Protein AF-A0A0C9V1U1-F1 (afdb_monomer_lite)

Sequence (153 aa):
MADGQMYVEHLVPERITQSLPILFIHGHAMTGTNLLNTPDGRPGWADYFLSKGYELYIVDQPARARSAYQSNIDGDQDVYDTFTVEERFTATQLIKAWPKAVLHTQWPGNGSVGDPVFDAFYAGSVPSLHSDLTSSLKIKAAGSSLLDQIGVC

Structure (mmCIF, N/CA/C/O backbone):
data_AF-A0A0C9V1U1-F1
#
_entry.id   AF-A0A0C9V1U1-F1
#
loop_
_atom_site.group_PDB
_atom_site.id
_atom_site.type_symbol
_atom_site.label_atom_id
_atom_site.label_alt_id
_atom_site.label_comp_id
_atom_site.label_asym_id
_atom_site.label_entity_id
_atom_site.label_seq_id
_atom_site.pdbx_PDB_ins_code
_atom_site.Cartn_x
_atom_site.Cartn_y
_atom_site.Cartn_z
_atom_site.occupancy
_atom_site.B_iso_or_equiv
_atom_site.auth_seq_id
_atom_site.auth_comp_id
_atom_site.auth_asym_id
_atom_site.auth_atom_id
_atom_site.pdbx_PDB_model_num
ATOM 1 N N . MET A 1 1 ? -21.815 16.108 -6.757 1.00 54.62 1 MET A N 1
ATOM 2 C CA . MET A 1 1 ? -21.467 15.105 -7.789 1.00 54.62 1 MET A CA 1
ATOM 3 C C . MET A 1 1 ? -21.013 13.851 -7.060 1.00 54.62 1 MET A C 1
ATOM 5 O O . MET A 1 1 ? -20.475 14.001 -5.971 1.00 54.62 1 MET A O 1
ATOM 9 N N . ALA A 1 2 ? -21.293 12.656 -7.581 1.00 71.56 2 ALA A N 1
ATOM 10 C CA . ALA A 1 2 ? -20.847 11.401 -6.972 1.00 71.56 2 ALA A CA 1
ATOM 11 C C . ALA A 1 2 ? -19.362 11.174 -7.312 1.00 71.56 2 ALA A C 1
ATOM 13 O O . ALA A 1 2 ? -19.047 10.510 -8.293 1.00 71.56 2 ALA A O 1
ATOM 14 N N . ASP A 1 3 ? -18.481 11.817 -6.545 1.00 84.56 3 ASP A N 1
ATOM 15 C CA . ASP A 1 3 ? -17.025 11.818 -6.712 1.00 84.56 3 ASP A CA 1
ATOM 16 C C . ASP A 1 3 ? -16.337 11.778 -5.335 1.00 84.56 3 ASP A C 1
ATOM 18 O O . ASP A 1 3 ? -16.919 12.210 -4.338 1.00 84.56 3 ASP A O 1
ATOM 22 N N . GLY A 1 4 ? -15.101 11.276 -5.276 1.00 91.25 4 GLY A N 1
ATOM 23 C CA . GLY A 1 4 ? -14.252 11.337 -4.083 1.00 91.25 4 GLY A CA 1
ATOM 24 C C . GLY A 1 4 ? -14.585 10.316 -2.992 1.00 91.25 4 GLY A C 1
ATOM 25 O O . GLY A 1 4 ? -14.094 10.451 -1.873 1.00 91.25 4 GLY A O 1
ATOM 26 N N . GLN A 1 5 ? -15.408 9.306 -3.292 1.00 94.69 5 GLN A N 1
ATOM 27 C CA . GLN A 1 5 ? -15.690 8.219 -2.356 1.00 94.69 5 GLN A CA 1
ATOM 28 C C . GLN A 1 5 ? -14.408 7.431 -2.054 1.00 94.69 5 GLN A C 1
ATOM 30 O O . GLN A 1 5 ? -13.610 7.154 -2.948 1.00 94.69 5 GLN A O 1
ATOM 35 N N . MET A 1 6 ? -14.228 7.088 -0.779 1.00 97.62 6 MET A N 1
ATOM 36 C CA . MET A 1 6 ? -13.116 6.288 -0.283 1.00 97.62 6 MET A CA 1
ATOM 37 C C . MET A 1 6 ? -13.675 5.024 0.365 1.00 97.62 6 MET A C 1
ATOM 39 O O . MET A 1 6 ? -14.494 5.100 1.282 1.00 97.62 6 MET A O 1
ATOM 43 N N . TYR A 1 7 ? -13.271 3.865 -0.139 1.00 98.19 7 TYR A N 1
ATOM 44 C CA . TYR A 1 7 ? -13.499 2.584 0.506 1.00 98.19 7 TYR A CA 1
ATOM 45 C C . TYR A 1 7 ? -12.663 2.513 1.783 1.00 98.19 7 TYR A C 1
ATOM 47 O O . TYR A 1 7 ? -11.491 2.893 1.791 1.00 98.19 7 TYR A O 1
ATOM 55 N N . VAL A 1 8 ? -13.276 2.012 2.853 1.00 98.25 8 VAL A N 1
ATOM 56 C CA . VAL A 1 8 ? -12.655 1.852 4.166 1.00 98.25 8 VAL A CA 1
ATOM 57 C C . VAL A 1 8 ? -13.012 0.469 4.689 1.00 98.25 8 VAL A C 1
ATOM 59 O O . VAL A 1 8 ? -14.186 0.138 4.836 1.00 98.25 8 VAL A O 1
ATOM 62 N N . GLU A 1 9 ? -11.996 -0.331 4.976 1.00 97.88 9 GLU A N 1
ATOM 63 C CA . GLU A 1 9 ? -12.117 -1.603 5.674 1.00 97.88 9 GLU A CA 1
ATOM 64 C C . GLU A 1 9 ? -11.748 -1.393 7.141 1.00 97.88 9 GLU A C 1
ATOM 66 O O . GLU A 1 9 ? -10.637 -0.963 7.452 1.00 97.88 9 GLU A O 1
ATOM 71 N N . HIS A 1 10 ? -12.692 -1.662 8.043 1.00 97.62 10 HIS A N 1
ATOM 72 C CA . HIS A 1 10 ? -12.490 -1.553 9.487 1.00 97.62 10 HIS A CA 1
ATOM 73 C C . HIS A 1 10 ? -12.335 -2.952 10.078 1.00 97.62 10 HIS A C 1
ATOM 75 O O . HIS A 1 10 ? -13.264 -3.759 10.047 1.00 97.62 10 HIS A O 1
ATOM 81 N N . LEU A 1 11 ? -11.139 -3.246 10.582 1.00 97.94 11 LEU A N 1
ATOM 82 C CA . LEU A 1 11 ? -10.799 -4.515 11.213 1.00 97.94 11 LEU A CA 1
ATOM 83 C C . LEU A 1 11 ? -10.683 -4.311 12.722 1.00 97.94 11 LEU A C 1
ATOM 85 O O . LEU A 1 11 ? -9.952 -3.434 13.190 1.00 97.94 11 LEU A O 1
ATOM 89 N N . VAL A 1 12 ? -11.380 -5.153 13.480 1.00 97.94 12 VAL A N 1
ATOM 90 C CA . VAL A 1 12 ? -11.458 -5.069 14.941 1.00 97.94 12 VAL A CA 1
ATOM 91 C C . VAL A 1 12 ? -10.903 -6.361 15.546 1.00 97.94 12 VAL A C 1
ATOM 93 O O . VAL A 1 12 ? -11.338 -7.446 15.150 1.00 97.94 12 VAL A O 1
ATOM 96 N N . PRO A 1 13 ? -9.943 -6.290 16.486 1.00 97.62 13 PRO A N 1
ATOM 97 C CA . PRO A 1 13 ? -9.435 -7.472 17.169 1.00 97.62 13 PRO A CA 1
ATOM 98 C C . PRO A 1 13 ? -10.463 -7.997 18.178 1.00 97.62 13 PRO A C 1
ATOM 100 O O . PRO A 1 13 ? -11.314 -7.254 18.659 1.00 97.62 13 PRO A O 1
ATOM 103 N N . GLU A 1 14 ? -10.344 -9.265 18.580 1.00 96.81 14 GLU A N 1
ATOM 104 C CA . GLU A 1 14 ? -11.252 -9.878 19.568 1.00 96.81 14 GLU A CA 1
ATOM 105 C C . GLU A 1 14 ? -11.318 -9.087 20.887 1.00 96.81 14 GLU A C 1
ATOM 107 O O . GLU A 1 14 ? -12.378 -8.947 21.498 1.00 96.81 14 GLU A O 1
ATOM 112 N N . ARG A 1 15 ? -10.179 -8.530 21.317 1.00 97.50 15 ARG A N 1
ATOM 113 C CA . ARG A 1 15 ? -10.097 -7.603 22.444 1.00 97.50 15 ARG A CA 1
ATOM 114 C C . ARG A 1 15 ? -9.321 -6.356 22.039 1.00 97.50 15 ARG A C 1
ATOM 116 O O . ARG A 1 15 ? -8.115 -6.418 21.798 1.00 97.50 15 ARG A O 1
ATOM 123 N N . ILE A 1 16 ? -10.000 -5.216 22.066 1.00 97.50 16 ILE A N 1
ATOM 124 C CA . ILE A 1 16 ? -9.376 -3.900 21.917 1.00 97.50 16 ILE A CA 1
ATOM 125 C C . ILE A 1 16 ? -8.646 -3.570 23.223 1.00 97.50 16 ILE A C 1
ATOM 127 O O . ILE A 1 16 ? -9.234 -3.608 24.305 1.00 97.50 16 ILE A O 1
ATOM 131 N N . THR A 1 17 ? -7.346 -3.297 23.131 1.00 97.88 17 THR A N 1
ATOM 132 C CA . THR A 1 17 ? -6.512 -2.913 24.292 1.00 97.88 17 THR A CA 1
ATOM 133 C C . THR A 1 17 ? -5.833 -1.564 24.109 1.00 97.88 17 THR A C 1
ATOM 135 O O . THR A 1 17 ? -5.296 -1.013 25.067 1.00 97.88 17 THR A O 1
ATOM 138 N N . GLN A 1 18 ? -5.869 -1.034 22.890 1.00 97.06 18 GLN A N 1
ATOM 139 C CA . GLN A 1 18 ? -5.286 0.245 22.530 1.00 97.06 18 GLN A CA 1
ATOM 140 C C . GLN A 1 18 ? -6.398 1.277 22.433 1.00 97.06 18 GLN A C 1
ATOM 142 O O . GLN A 1 18 ? -7.458 0.996 21.883 1.00 97.06 18 GLN A O 1
AT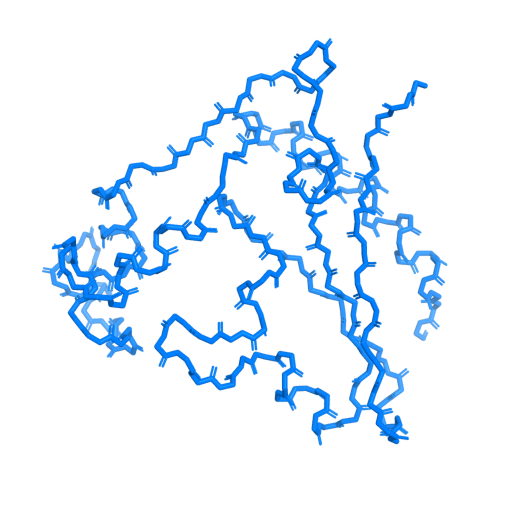OM 147 N N . SER A 1 19 ? -6.159 2.462 22.987 1.00 94.00 19 SER A N 1
ATOM 148 C CA . SER A 1 19 ? -7.162 3.528 23.009 1.00 94.00 19 SER A CA 1
ATOM 149 C C . SER A 1 19 ? -7.329 4.216 21.658 1.00 94.00 19 SER A C 1
ATOM 151 O O . SER A 1 19 ? -8.392 4.762 21.398 1.00 94.00 19 SER A O 1
ATOM 153 N N . LEU A 1 20 ? -6.282 4.221 20.825 1.00 95.31 20 LEU A N 1
ATOM 154 C CA . LEU A 1 20 ? -6.287 4.889 19.527 1.00 95.31 20 LEU A CA 1
ATOM 155 C C . LEU A 1 20 ? -6.237 3.857 18.397 1.00 95.31 20 LEU A C 1
ATOM 157 O O . LEU A 1 20 ? -5.355 2.991 18.430 1.00 95.31 20 LEU A O 1
ATOM 161 N N . PRO A 1 21 ? -7.124 3.950 17.393 1.00 96.62 21 PRO A N 1
ATOM 162 C CA . PRO A 1 21 ? -7.043 3.115 16.205 1.00 96.62 21 PRO A CA 1
ATOM 163 C C . PRO A 1 21 ? -5.882 3.551 15.302 1.00 96.62 21 PRO A C 1
ATOM 165 O O . PRO A 1 21 ? -5.331 4.645 15.438 1.00 96.62 21 PRO A O 1
ATOM 168 N N . ILE A 1 22 ? -5.533 2.705 14.334 1.00 97.62 22 ILE A N 1
ATOM 169 C CA . ILE A 1 22 ? -4.554 3.029 13.294 1.00 97.62 22 ILE A CA 1
ATOM 170 C C . ILE A 1 22 ? -5.277 3.177 11.958 1.00 97.62 22 ILE A C 1
ATOM 172 O O . ILE A 1 22 ? -5.928 2.247 11.486 1.00 97.62 22 ILE A O 1
ATOM 176 N N . LEU A 1 23 ? -5.118 4.342 11.330 1.00 97.56 23 LEU A N 1
ATOM 177 C CA . LEU A 1 23 ? -5.524 4.579 9.949 1.00 97.56 23 LEU A CA 1
ATOM 178 C C . LEU A 1 23 ? -4.335 4.350 9.019 1.00 97.56 23 LEU A C 1
ATOM 180 O O . LEU A 1 23 ? -3.304 5.016 9.119 1.00 97.56 23 LEU A O 1
ATOM 184 N N . PHE A 1 24 ? -4.512 3.442 8.075 1.00 97.94 24 PHE A N 1
ATOM 185 C CA . PHE A 1 24 ? -3.545 3.130 7.051 1.00 97.94 24 PHE A CA 1
ATOM 186 C C . PHE A 1 24 ? -3.963 3.669 5.687 1.00 97.94 24 PHE A C 1
ATOM 188 O O . PHE A 1 24 ? -5.052 3.377 5.197 1.00 97.94 24 PHE A O 1
ATOM 195 N N . ILE A 1 25 ? -3.045 4.400 5.051 1.00 97.12 25 ILE A N 1
ATOM 196 C CA . ILE A 1 25 ? -3.211 4.977 3.716 1.00 97.12 25 ILE A CA 1
ATOM 197 C C . ILE A 1 25 ? -2.050 4.489 2.846 1.00 97.12 25 ILE A C 1
ATOM 199 O O . ILE A 1 25 ? -0.890 4.797 3.122 1.00 97.12 25 ILE A O 1
ATOM 203 N N . HIS A 1 26 ? -2.350 3.696 1.817 1.00 95.88 26 HIS A N 1
ATOM 204 C CA . HIS A 1 26 ? -1.338 3.171 0.895 1.00 95.88 26 HIS A CA 1
ATOM 205 C C . HIS A 1 26 ? -0.765 4.268 -0.018 1.00 95.88 26 HIS A C 1
ATOM 207 O O . HIS A 1 26 ? -1.323 5.357 -0.126 1.00 95.88 26 HIS A O 1
ATOM 213 N N . GLY A 1 27 ? 0.333 3.972 -0.718 1.00 92.69 27 GLY A N 1
ATOM 214 C CA . GLY A 1 27 ? 0.994 4.895 -1.647 1.00 92.69 27 GLY A CA 1
ATOM 215 C C . GLY A 1 27 ? 0.524 4.804 -3.106 1.00 92.69 27 GLY A C 1
ATOM 216 O O . GLY A 1 27 ? -0.521 4.232 -3.431 1.00 92.69 27 GLY A O 1
ATOM 217 N N . HIS A 1 28 ? 1.328 5.378 -4.001 1.00 92.12 28 HIS A N 1
ATOM 218 C CA . HIS A 1 28 ? 1.122 5.327 -5.450 1.00 92.12 28 HIS A CA 1
ATOM 219 C C . HIS A 1 28 ? 1.182 3.883 -5.980 1.00 92.12 28 HIS A C 1
ATOM 221 O O . HIS A 1 28 ? 1.912 3.058 -5.444 1.00 92.12 28 HIS A O 1
ATOM 227 N N . ALA A 1 29 ? 0.384 3.585 -7.004 1.00 93.50 29 ALA A N 1
ATOM 228 C CA . ALA A 1 29 ? 0.203 2.281 -7.655 1.00 93.50 29 ALA A CA 1
ATOM 229 C C . ALA A 1 29 ? -0.192 1.090 -6.756 1.00 93.50 29 ALA A C 1
ATOM 231 O O . ALA A 1 29 ? -0.211 -0.054 -7.200 1.00 93.50 29 ALA A O 1
ATOM 232 N N . MET A 1 30 ? -0.554 1.364 -5.504 1.00 94.94 30 MET A N 1
ATOM 233 C CA . MET A 1 30 ? -0.851 0.378 -4.468 1.00 94.94 30 MET A CA 1
ATOM 234 C C . MET A 1 30 ? -2.332 0.413 -4.048 1.00 94.94 30 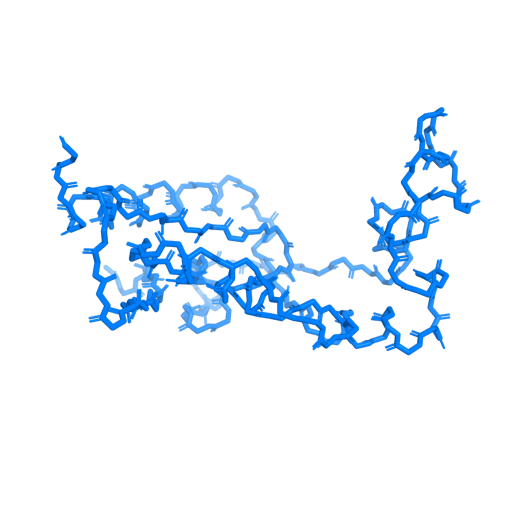MET A C 1
ATOM 236 O O . MET A 1 30 ? -3.086 1.278 -4.507 1.00 94.94 30 MET A O 1
ATOM 240 N N . THR A 1 31 ? -2.728 -0.513 -3.166 1.00 96.62 31 THR A N 1
ATOM 241 C CA . THR A 1 31 ? -4.054 -0.578 -2.512 1.00 96.62 31 THR A CA 1
ATOM 242 C C . THR A 1 31 ? -3.903 -0.941 -1.029 1.00 96.62 31 THR A C 1
ATOM 244 O O . THR A 1 31 ? -2.793 -1.210 -0.559 1.00 96.62 31 THR A O 1
ATOM 247 N N . GLY A 1 32 ? -5.006 -1.003 -0.280 1.00 96.31 32 GLY A N 1
ATOM 248 C CA . GLY A 1 32 ? -5.017 -1.471 1.107 1.00 96.31 32 GLY A CA 1
ATOM 249 C C . GLY A 1 32 ? -4.477 -2.896 1.299 1.00 96.31 32 GLY A C 1
ATOM 250 O O . GLY A 1 32 ? -3.999 -3.235 2.384 1.00 96.31 32 GLY A O 1
ATOM 251 N N . THR A 1 33 ? -4.461 -3.725 0.246 1.00 94.12 33 THR A N 1
ATOM 252 C CA . THR A 1 33 ? -3.990 -5.120 0.323 1.00 94.12 33 THR A CA 1
ATOM 253 C C . THR A 1 33 ? -2.523 -5.243 0.724 1.00 94.12 33 THR A C 1
ATOM 255 O O . THR A 1 33 ? -2.144 -6.252 1.317 1.00 94.12 33 THR A O 1
ATOM 258 N N . ASN A 1 34 ? -1.703 -4.211 0.492 1.00 90.56 34 ASN A N 1
ATOM 259 C CA . ASN A 1 34 ? -0.283 -4.230 0.855 1.00 90.56 34 ASN A CA 1
ATOM 260 C C . ASN A 1 34 ? -0.023 -4.331 2.355 1.00 90.56 34 ASN A C 1
ATOM 262 O O . ASN A 1 34 ? 1.110 -4.585 2.761 1.00 90.56 34 ASN A O 1
ATOM 266 N N . LEU A 1 35 ? -1.049 -4.116 3.175 1.00 94.50 35 LEU A N 1
ATOM 267 C CA . LEU A 1 35 ? -0.932 -4.198 4.623 1.00 94.50 35 LEU A CA 1
ATOM 268 C C . LEU A 1 35 ? -1.448 -5.510 5.195 1.00 94.50 35 LEU A C 1
ATOM 270 O O . LEU A 1 35 ? -1.182 -5.787 6.364 1.00 94.50 35 LEU A O 1
ATOM 274 N N . LEU A 1 36 ? -2.144 -6.309 4.386 1.00 95.12 36 LEU A N 1
ATOM 275 C CA . LEU A 1 36 ? -2.708 -7.585 4.808 1.00 95.12 36 LEU A CA 1
ATOM 276 C C . LEU A 1 36 ? -1.617 -8.655 4.874 1.00 95.12 36 LEU A C 1
ATOM 278 O O . LEU A 1 36 ? -1.347 -9.193 5.940 1.00 95.12 36 LEU A O 1
ATOM 282 N N . ASN A 1 37 ? -0.915 -8.894 3.766 1.00 94.69 3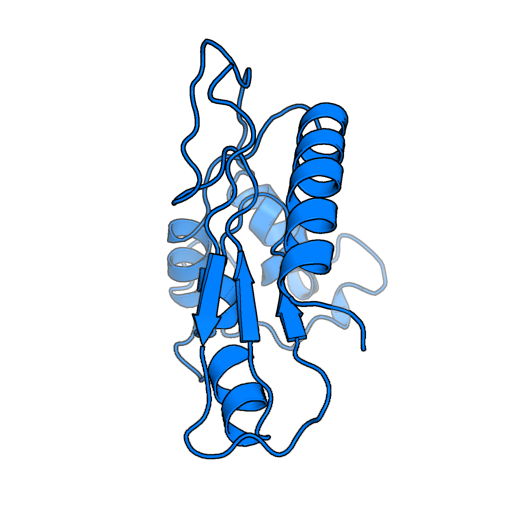7 ASN A N 1
ATOM 283 C CA . ASN A 1 37 ? 0.166 -9.875 3.686 1.00 94.69 37 ASN A CA 1
ATOM 284 C C . ASN A 1 37 ? 1.373 -9.290 2.955 1.00 94.69 37 ASN A C 1
ATOM 286 O O . ASN A 1 37 ? 1.238 -8.418 2.094 1.00 94.69 37 ASN A O 1
ATOM 290 N N . THR A 1 38 ? 2.565 -9.786 3.282 1.00 94.88 38 THR A N 1
ATOM 291 C CA . THR A 1 38 ? 3.759 -9.478 2.492 1.00 94.88 38 THR A CA 1
ATOM 292 C C . THR A 1 38 ? 3.709 -10.218 1.148 1.00 94.88 38 THR A C 1
ATOM 294 O O . THR A 1 38 ? 3.026 -11.240 1.041 1.00 94.88 38 THR A O 1
ATOM 297 N N . PRO A 1 39 ? 4.455 -9.769 0.120 1.00 93.31 39 PRO A N 1
ATOM 298 C CA . PRO A 1 39 ? 4.458 -10.436 -1.186 1.00 93.31 39 PRO A CA 1
ATOM 299 C C . PRO A 1 39 ? 4.919 -11.900 -1.154 1.00 93.31 39 PRO A C 1
ATOM 301 O O . PRO A 1 39 ? 4.514 -12.693 -1.994 1.00 93.31 39 PRO A O 1
ATOM 304 N N . ASP A 1 40 ? 5.736 -12.272 -0.165 1.00 93.81 40 ASP A N 1
ATOM 305 C CA . ASP A 1 40 ? 6.173 -13.649 0.091 1.00 93.81 40 ASP A CA 1
ATOM 306 C C . ASP A 1 40 ? 5.233 -14.437 1.029 1.00 93.81 40 ASP A C 1
ATOM 308 O O . ASP A 1 40 ? 5.576 -15.526 1.483 1.00 93.81 40 ASP A O 1
ATOM 312 N N . GLY A 1 41 ? 4.046 -13.900 1.330 1.00 92.50 41 GLY A N 1
ATOM 313 C CA . GLY A 1 41 ? 2.977 -14.591 2.057 1.00 92.50 41 GLY A CA 1
ATOM 314 C C . GLY A 1 41 ? 3.091 -14.572 3.583 1.00 92.50 41 GLY A C 1
ATOM 315 O O . GLY A 1 41 ? 2.302 -15.234 4.258 1.00 92.50 41 GLY A O 1
ATOM 316 N N . ARG A 1 42 ? 4.036 -13.823 4.164 1.00 95.69 42 ARG A N 1
ATOM 317 C CA . ARG A 1 42 ? 4.085 -13.634 5.622 1.00 95.69 42 ARG A CA 1
ATOM 318 C C . ARG A 1 42 ? 2.944 -12.714 6.083 1.00 95.69 42 ARG A C 1
ATOM 320 O O . ARG A 1 42 ? 2.426 -11.920 5.290 1.00 95.69 42 ARG A O 1
ATOM 327 N N . PRO A 1 43 ? 2.562 -12.783 7.370 1.00 96.75 43 PRO A N 1
ATOM 328 C CA . PRO A 1 43 ? 1.637 -11.823 7.964 1.00 96.75 43 PRO A CA 1
ATOM 329 C C . PRO A 1 43 ? 2.109 -10.380 7.762 1.00 96.75 43 PRO A C 1
ATOM 331 O O . PRO A 1 43 ? 3.297 -10.077 7.924 1.00 96.75 43 PRO A O 1
ATOM 334 N N . GLY A 1 44 ? 1.178 -9.507 7.389 1.00 96.38 44 GLY A N 1
ATOM 335 C CA . GLY A 1 44 ? 1.433 -8.088 7.186 1.00 96.38 44 GLY A CA 1
ATOM 336 C C . GLY A 1 44 ? 1.284 -7.273 8.468 1.00 96.38 44 GLY A C 1
ATOM 337 O O . GLY A 1 44 ? 1.251 -7.782 9.592 1.00 96.38 44 GLY A O 1
ATOM 338 N N . TRP A 1 45 ? 1.182 -5.959 8.294 1.00 97.81 45 TRP A N 1
ATOM 339 C CA . TRP A 1 45 ? 0.932 -5.043 9.405 1.00 97.81 45 TRP A CA 1
ATOM 340 C C . TRP A 1 45 ? -0.461 -5.217 10.003 1.00 97.81 45 TRP A C 1
ATOM 342 O O . TRP A 1 45 ? -0.608 -5.027 11.208 1.00 97.81 45 TRP A O 1
ATOM 352 N N . ALA A 1 46 ? -1.454 -5.614 9.205 1.00 98.00 46 ALA A N 1
ATOM 353 C CA . ALA A 1 46 ? -2.803 -5.851 9.693 1.00 98.00 46 ALA A CA 1
ATOM 354 C C . ALA A 1 46 ? -2.814 -6.926 10.789 1.00 98.00 46 ALA A C 1
ATOM 356 O O . ALA A 1 46 ? -3.201 -6.638 11.920 1.00 98.00 46 ALA A O 1
ATOM 357 N N . ASP A 1 47 ? -2.281 -8.118 10.501 1.00 97.69 47 ASP A N 1
ATOM 358 C CA . ASP A 1 47 ? -2.130 -9.191 11.491 1.00 97.69 47 ASP A CA 1
ATOM 359 C C . ASP A 1 47 ? -1.335 -8.732 12.719 1.00 97.69 47 ASP A C 1
ATOM 361 O O . ASP A 1 47 ? -1.737 -8.963 13.864 1.00 97.69 47 ASP A O 1
ATOM 365 N N . TYR A 1 48 ? -0.206 -8.051 12.492 1.00 98.00 48 TYR A N 1
ATOM 366 C CA . TYR A 1 48 ? 0.660 -7.604 13.576 1.00 98.00 48 TYR A CA 1
ATOM 367 C C . TYR A 1 48 ? -0.067 -6.650 14.530 1.00 98.00 48 TYR A C 1
ATOM 369 O O . TYR A 1 48 ? -0.087 -6.904 15.734 1.00 98.00 48 TYR A O 1
ATOM 377 N N . PHE A 1 49 ? -0.689 -5.579 14.033 1.00 98.31 49 PHE A N 1
ATOM 378 C CA . PHE A 1 49 ? -1.324 -4.583 14.897 1.00 98.31 49 PHE A CA 1
ATOM 379 C C . PHE A 1 49 ? -2.654 -5.063 15.491 1.00 98.31 49 PHE A C 1
ATOM 381 O O . PHE A 1 49 ? -2.920 -4.758 16.657 1.00 98.31 49 PHE A O 1
ATOM 388 N N . LEU A 1 50 ? -3.424 -5.898 14.783 1.00 98.31 50 LEU A N 1
ATOM 389 C CA . LEU A 1 50 ? -4.585 -6.576 15.374 1.00 98.31 50 LEU A CA 1
ATOM 390 C C . LEU A 1 50 ? -4.162 -7.445 16.566 1.00 98.31 50 LEU A C 1
ATOM 392 O O . LEU A 1 50 ? -4.776 -7.370 17.629 1.00 98.31 50 LEU A O 1
ATOM 396 N N . SER A 1 51 ? -3.051 -8.188 16.457 1.00 97.75 51 SER A N 1
ATOM 397 C CA . SER A 1 51 ? -2.517 -8.992 17.574 1.00 97.75 51 SER A CA 1
ATOM 398 C C . SER A 1 51 ? -2.075 -8.155 18.785 1.00 97.75 51 SER A C 1
ATOM 400 O O . SER A 1 51 ? -1.952 -8.674 19.896 1.00 97.75 51 SER A O 1
ATOM 402 N N . LYS A 1 52 ? -1.832 -6.853 18.588 1.00 98.19 52 LYS A N 1
ATOM 403 C CA . LYS A 1 52 ? -1.511 -5.884 19.648 1.00 98.19 52 LYS A CA 1
ATOM 404 C C . LYS A 1 52 ? -2.746 -5.154 20.185 1.00 98.19 52 LYS A C 1
ATOM 406 O O . LYS A 1 52 ? -2.608 -4.301 21.058 1.00 98.19 52 LYS A O 1
ATOM 411 N N . GLY A 1 53 ? -3.940 -5.510 19.709 1.00 98.19 53 GLY A N 1
ATOM 412 C CA . GLY A 1 53 ? -5.215 -4.976 20.173 1.00 98.19 53 GLY A CA 1
ATOM 413 C C . GLY A 1 53 ? -5.537 -3.570 19.664 1.00 98.19 53 GLY A C 1
ATOM 414 O O . GLY A 1 53 ? -6.289 -2.870 20.343 1.00 98.19 53 GLY A O 1
ATOM 415 N N . TYR A 1 54 ? -4.962 -3.163 18.525 1.00 98.25 54 TYR A N 1
ATOM 416 C CA . TYR A 1 54 ? -5.373 -1.969 17.780 1.00 98.25 54 TYR A CA 1
ATOM 417 C C . TYR A 1 54 ? -6.559 -2.291 16.874 1.00 98.25 54 TYR A C 1
ATOM 419 O O . TYR A 1 54 ? -6.557 -3.315 16.195 1.00 98.25 54 TYR A O 1
ATOM 427 N N . GLU A 1 55 ? -7.525 -1.383 16.801 1.00 97.88 55 GLU A N 1
ATOM 428 C CA . GLU A 1 55 ? -8.459 -1.327 15.676 1.00 97.88 55 GLU A CA 1
ATOM 429 C C . GLU A 1 55 ? -7.775 -0.705 14.461 1.00 97.88 55 GLU A C 1
ATOM 431 O O . GLU A 1 55 ? -6.998 0.245 14.603 1.00 97.88 55 GLU A O 1
ATOM 436 N N . LEU A 1 56 ? -8.071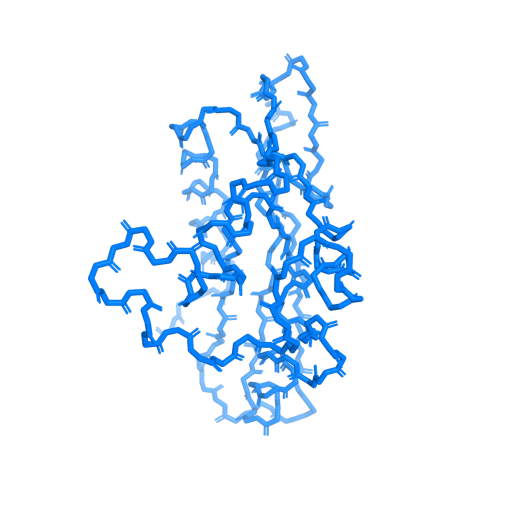 -1.220 13.269 1.00 98.12 56 LEU A N 1
ATOM 437 C CA . LEU A 1 56 ? -7.43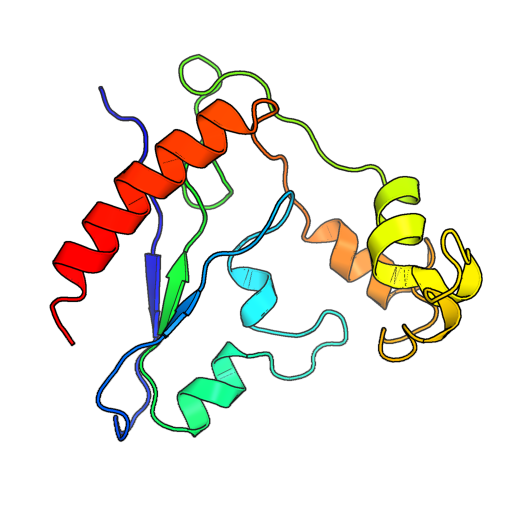9 -0.780 12.029 1.00 98.12 56 LEU A CA 1
ATOM 438 C C . LEU A 1 56 ? -8.471 -0.280 11.029 1.00 98.12 56 LEU A C 1
ATOM 440 O O . LEU A 1 56 ? -9.455 -0.961 10.760 1.00 98.12 56 LEU A O 1
ATOM 444 N N . TYR A 1 57 ? -8.183 0.860 10.415 1.00 98.31 57 TYR A N 1
ATOM 445 C CA . TYR A 1 57 ? -8.894 1.375 9.253 1.00 98.31 57 TYR A CA 1
ATOM 446 C C . TYR A 1 57 ? -7.940 1.329 8.065 1.00 98.31 57 TYR A C 1
ATOM 448 O O . TYR A 1 57 ? -6.907 1.995 8.073 1.00 98.31 57 TYR A O 1
ATOM 456 N N . ILE A 1 58 ? -8.258 0.529 7.053 1.00 98.25 58 ILE A N 1
ATOM 457 C CA . ILE A 1 58 ? -7.447 0.365 5.845 1.00 98.25 58 ILE A CA 1
ATOM 458 C C . ILE A 1 58 ? -8.248 0.919 4.678 1.00 98.25 58 ILE A C 1
ATOM 460 O O . ILE A 1 58 ? -9.363 0.468 4.420 1.00 98.25 58 ILE A O 1
ATOM 464 N N . VAL A 1 59 ? -7.699 1.909 3.981 1.00 98.19 59 VAL A N 1
ATOM 465 C CA . VAL A 1 59 ? -8.415 2.568 2.883 1.00 98.19 59 VAL A CA 1
ATOM 466 C C . VAL A 1 59 ? -7.864 2.154 1.533 1.00 98.19 59 VAL A C 1
ATOM 468 O O . VAL A 1 59 ? -6.664 1.925 1.410 1.00 98.19 59 VAL A O 1
ATOM 471 N N . ASP A 1 60 ? -8.726 2.164 0.520 1.00 98.12 60 ASP A N 1
ATOM 472 C CA . ASP A 1 60 ? -8.287 2.393 -0.855 1.00 98.12 60 ASP A CA 1
ATOM 473 C C . ASP A 1 60 ? -8.523 3.872 -1.162 1.00 98.12 60 ASP A C 1
ATOM 475 O O . ASP A 1 60 ? -9.647 4.354 -1.017 1.00 98.12 60 ASP A O 1
ATOM 479 N N . GLN A 1 61 ? -7.491 4.621 -1.558 1.00 97.50 61 GLN A N 1
ATOM 480 C CA . GLN A 1 61 ? -7.634 6.055 -1.852 1.00 97.50 61 GLN A CA 1
ATOM 481 C C . GLN A 1 61 ? -8.737 6.314 -2.900 1.00 97.50 61 GLN A C 1
ATOM 483 O O . GLN A 1 61 ? -8.994 5.444 -3.731 1.00 97.50 61 GLN A O 1
ATOM 488 N N . PRO A 1 62 ? -9.386 7.495 -2.920 1.00 97.50 62 PRO A N 1
ATOM 489 C CA . PRO A 1 62 ? -10.359 7.820 -3.963 1.00 97.50 62 PRO A CA 1
ATOM 490 C C . PRO A 1 62 ? -9.816 7.583 -5.377 1.00 97.50 62 PRO A C 1
ATOM 492 O O . PRO A 1 62 ? -8.650 7.875 -5.651 1.00 97.50 62 PRO A O 1
ATOM 495 N N . ALA A 1 63 ? -10.672 7.071 -6.268 1.00 96.50 63 ALA A N 1
ATOM 496 C CA . ALA A 1 63 ? -10.299 6.647 -7.619 1.00 96.50 63 ALA A CA 1
ATOM 497 C C . ALA A 1 63 ? -9.169 5.592 -7.651 1.00 96.50 63 ALA A C 1
ATOM 499 O O . ALA A 1 63 ? -8.292 5.615 -8.522 1.00 96.50 63 ALA A O 1
ATOM 500 N N . ARG A 1 64 ? -9.186 4.655 -6.692 1.00 95.62 64 ARG A N 1
ATOM 501 C CA . ARG A 1 64 ? -8.290 3.499 -6.624 1.00 95.62 64 ARG A CA 1
ATOM 502 C C . ARG A 1 64 ? -9.044 2.231 -6.240 1.00 95.62 64 ARG A C 1
ATOM 504 O O . ARG A 1 64 ? -9.676 2.184 -5.192 1.00 95.62 64 ARG A O 1
ATOM 511 N N . ALA A 1 65 ? -8.884 1.174 -7.036 1.00 94.88 65 ALA A N 1
ATOM 512 C CA . ALA A 1 65 ? -9.368 -0.170 -6.715 1.00 94.88 65 ALA A CA 1
ATOM 513 C C . ALA A 1 65 ? -10.843 -0.203 -6.258 1.00 94.88 65 ALA A C 1
ATOM 515 O O . ALA A 1 65 ? -11.727 0.001 -7.090 1.00 94.88 65 ALA A O 1
ATOM 516 N N . ARG A 1 66 ? -11.128 -0.473 -4.973 1.00 97.00 66 ARG A N 1
ATOM 517 C CA . ARG A 1 66 ? -12.507 -0.556 -4.450 1.00 97.00 66 ARG A CA 1
ATOM 518 C C . ARG A 1 66 ? -13.179 0.815 -4.319 1.00 97.00 66 ARG A C 1
ATOM 520 O O . ARG A 1 66 ? -14.405 0.882 -4.252 1.00 97.00 66 ARG A O 1
ATOM 527 N N . SER A 1 67 ? -12.398 1.892 -4.318 1.00 97.31 67 SER A N 1
ATOM 528 C CA . SER A 1 67 ? -12.877 3.262 -4.493 1.00 97.31 67 SER A CA 1
ATOM 529 C C . SER A 1 67 ? -13.024 3.544 -5.981 1.00 97.31 67 SER A C 1
ATOM 531 O O . SER A 1 67 ? -12.031 3.674 -6.701 1.00 97.31 67 SER A O 1
ATOM 533 N N . ALA A 1 68 ? -14.269 3.605 -6.449 1.00 94.88 68 ALA A N 1
ATOM 534 C CA . ALA A 1 68 ? -14.570 3.618 -7.874 1.00 94.88 68 ALA A CA 1
ATOM 535 C C . ALA A 1 68 ? -13.876 4.776 -8.610 1.00 94.88 68 ALA A C 1
ATOM 537 O O . ALA A 1 68 ? -13.956 5.931 -8.195 1.00 94.88 68 ALA A O 1
ATOM 538 N N . TYR A 1 69 ? -13.236 4.443 -9.729 1.00 95.62 69 TYR A N 1
ATOM 539 C CA . TYR A 1 69 ? -12.691 5.393 -10.691 1.00 95.62 69 TYR A CA 1
ATOM 540 C C . TYR A 1 69 ? -13.688 5.614 -11.832 1.00 95.62 69 TYR A C 1
ATOM 542 O O . TYR A 1 69 ? -14.266 4.659 -12.358 1.00 95.62 69 TYR A O 1
ATOM 550 N N . GLN A 1 70 ? -13.873 6.869 -12.230 1.00 94.00 70 GLN A N 1
ATOM 551 C CA . GLN A 1 70 ? -14.710 7.274 -13.353 1.00 94.00 70 GLN A CA 1
ATOM 552 C C . GLN A 1 70 ? -13.910 8.191 -14.280 1.00 94.00 70 GLN A C 1
ATOM 554 O O . GLN A 1 70 ? -13.665 9.352 -13.962 1.00 94.00 70 GLN A O 1
ATOM 559 N N . SER A 1 71 ? -13.534 7.698 -15.462 1.00 92.75 71 SER A N 1
ATOM 560 C CA . SER A 1 71 ? -12.627 8.413 -16.377 1.00 92.75 71 SER A CA 1
ATOM 561 C C . SER A 1 71 ? -13.129 9.787 -16.826 1.00 92.75 71 SER A C 1
ATOM 563 O O . SER A 1 71 ? -12.340 10.708 -17.012 1.00 92.75 71 SER A O 1
ATOM 565 N N . ASN A 1 72 ? -14.444 9.965 -16.950 1.00 92.56 72 ASN A N 1
ATOM 566 C CA . ASN A 1 72 ? -15.064 11.241 -17.308 1.00 92.56 72 ASN A CA 1
ATOM 567 C C . ASN A 1 72 ? -15.122 12.258 -16.149 1.00 92.56 72 ASN A C 1
ATOM 569 O O . ASN A 1 72 ? -15.580 13.379 -16.368 1.00 92.56 72 ASN A O 1
ATOM 573 N N . ILE A 1 73 ? -14.717 11.871 -14.935 1.00 92.69 73 ILE A N 1
ATOM 574 C CA . ILE A 1 73 ? -14.742 12.703 -13.721 1.00 92.69 73 ILE A CA 1
ATOM 575 C C . ILE A 1 73 ? -13.332 12.882 -13.151 1.00 92.69 73 ILE A C 1
ATOM 577 O O . ILE A 1 73 ? -12.936 13.998 -12.821 1.00 92.69 73 ILE A O 1
ATOM 581 N N . ASP A 1 74 ? -12.584 11.790 -13.020 1.00 93.50 74 ASP A N 1
ATOM 582 C CA . ASP A 1 74 ? -11.324 11.741 -12.279 1.00 93.50 74 ASP A CA 1
ATOM 583 C C . ASP A 1 74 ? -10.095 12.129 -13.116 1.00 93.50 74 ASP A C 1
ATOM 585 O O . ASP A 1 74 ? -9.113 12.630 -12.562 1.00 93.50 74 ASP A O 1
ATOM 589 N N . GLY A 1 75 ? -10.165 11.945 -14.439 1.00 92.44 75 GLY A N 1
ATOM 590 C CA . GLY A 1 75 ? -9.057 12.180 -15.366 1.00 92.44 75 GLY A CA 1
ATOM 591 C C . GLY A 1 75 ? -8.135 10.972 -15.535 1.00 92.44 75 GLY A C 1
ATOM 592 O O . GLY A 1 75 ? -8.444 9.874 -15.089 1.00 92.44 75 GLY A O 1
ATOM 593 N N . ASP A 1 76 ? -7.006 11.176 -16.208 1.00 96.06 76 ASP A N 1
ATOM 594 C CA . ASP A 1 76 ? -6.130 10.080 -16.627 1.00 96.06 76 ASP A CA 1
ATOM 595 C C . ASP A 1 76 ? -5.440 9.367 -15.454 1.00 96.06 76 ASP A C 1
ATOM 597 O O . ASP A 1 76 ? -5.177 9.951 -14.394 1.00 96.06 76 ASP A O 1
ATOM 601 N N . GLN A 1 77 ? -5.116 8.091 -15.674 1.00 95.81 77 GLN A N 1
ATOM 602 C CA . GLN A 1 77 ? -4.376 7.250 -14.741 1.00 95.81 77 GLN A CA 1
ATOM 603 C C . GLN A 1 77 ? -3.102 6.688 -15.378 1.00 95.81 77 GLN A C 1
ATOM 605 O O . GLN A 1 77 ? -3.111 6.330 -16.551 1.00 95.81 77 GLN A O 1
ATOM 610 N N . ASP A 1 78 ? -2.068 6.510 -14.557 1.00 93.88 78 ASP A N 1
ATOM 611 C CA . ASP A 1 78 ? -0.794 5.886 -14.905 1.00 93.88 78 ASP A CA 1
ATOM 612 C C . ASP A 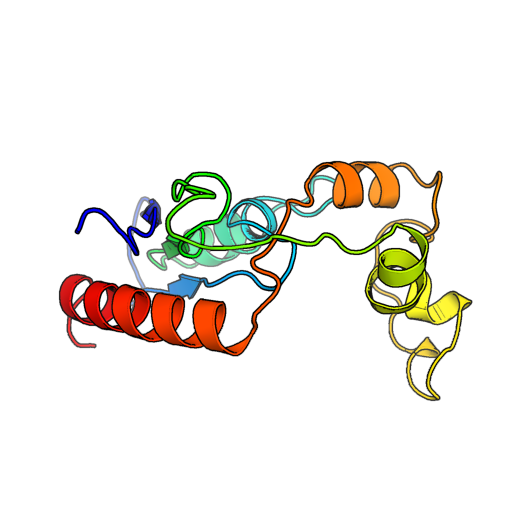1 78 ? -0.453 4.721 -13.973 1.00 93.88 78 ASP A C 1
ATOM 614 O O . ASP A 1 78 ? -0.974 4.596 -12.861 1.00 93.88 78 ASP A O 1
ATOM 618 N N . VAL A 1 79 ? 0.480 3.882 -14.412 1.00 90.19 79 VAL A N 1
ATOM 619 C CA . VAL A 1 79 ? 1.090 2.817 -13.613 1.00 90.19 79 VAL A CA 1
ATOM 620 C C . VAL A 1 79 ? 2.599 2.826 -13.840 1.00 90.19 79 VAL A C 1
ATOM 622 O O . VAL A 1 79 ? 3.061 3.104 -14.947 1.00 90.19 79 VAL A O 1
ATOM 625 N N . TYR A 1 80 ? 3.381 2.524 -12.803 1.00 93.94 80 TYR A N 1
ATOM 626 C CA . TYR A 1 80 ? 4.820 2.339 -12.972 1.00 93.94 80 TYR A CA 1
ATOM 627 C C . TYR A 1 80 ? 5.109 1.058 -13.754 1.00 93.94 80 TYR A C 1
ATOM 629 O O . TYR A 1 80 ? 4.507 0.010 -13.506 1.00 93.94 80 TYR A O 1
ATOM 637 N N . ASP A 1 81 ? 6.055 1.131 -14.686 1.00 95.25 81 ASP A N 1
ATOM 638 C CA . ASP A 1 81 ? 6.553 -0.056 -15.369 1.00 95.25 81 ASP A CA 1
ATOM 639 C C . ASP A 1 81 ? 7.398 -0.931 -14.428 1.00 95.25 81 ASP A C 1
ATOM 641 O O . ASP A 1 81 ? 7.820 -0.519 -13.340 1.00 95.25 81 ASP A O 1
ATOM 645 N N . THR A 1 82 ? 7.633 -2.176 -14.838 1.00 96.31 82 THR A N 1
ATOM 646 C CA . THR A 1 82 ? 8.403 -3.134 -14.039 1.00 96.31 82 THR A CA 1
ATOM 647 C C . THR A 1 82 ? 9.825 -2.650 -13.771 1.00 96.31 82 THR A C 1
ATOM 649 O O . THR A 1 82 ? 10.337 -2.866 -12.678 1.00 96.31 82 THR A O 1
ATOM 652 N N . PHE A 1 83 ? 10.446 -1.955 -14.731 1.00 95.25 83 PHE A N 1
ATOM 653 C CA . PHE A 1 83 ? 11.794 -1.409 -14.583 1.00 95.25 83 PHE A CA 1
ATOM 654 C C . PHE A 1 83 ? 11.865 -0.366 -13.462 1.00 95.25 83 PHE A C 1
ATOM 656 O O . PHE A 1 83 ? 12.733 -0.443 -12.595 1.00 95.25 83 PHE A O 1
ATOM 663 N N . THR A 1 84 ? 10.928 0.581 -13.441 1.00 95.25 84 THR A N 1
ATOM 664 C CA . THR A 1 84 ? 10.825 1.607 -12.400 1.00 95.25 84 THR A CA 1
ATOM 665 C C . THR A 1 84 ? 10.594 0.963 -11.041 1.00 95.25 84 THR A C 1
ATOM 667 O O . THR A 1 84 ? 11.224 1.359 -10.059 1.00 95.25 84 THR A O 1
ATOM 670 N N . VAL A 1 85 ? 9.722 -0.049 -10.967 1.00 95.94 85 VAL A N 1
ATOM 671 C CA . VAL A 1 85 ? 9.458 -0.752 -9.706 1.00 95.94 85 VAL A CA 1
ATOM 672 C C . VAL A 1 85 ? 10.702 -1.488 -9.202 1.00 95.94 85 VAL A C 1
ATOM 674 O O . VAL A 1 85 ? 11.058 -1.360 -8.026 1.00 95.94 85 VAL A O 1
ATOM 677 N N . GLU A 1 86 ? 11.399 -2.184 -10.098 1.00 95.62 86 GLU A N 1
ATOM 678 C CA . GLU A 1 86 ? 12.649 -2.886 -9.816 1.00 95.62 86 GLU A CA 1
ATOM 679 C C . GLU A 1 86 ? 13.746 -1.934 -9.315 1.00 95.62 86 GLU A C 1
ATOM 681 O O . GLU A 1 86 ? 14.328 -2.153 -8.247 1.00 95.62 86 GLU A O 1
ATOM 686 N N . GLU A 1 87 ? 13.982 -0.835 -10.039 1.00 94.62 87 GLU A N 1
ATOM 687 C CA . GLU A 1 87 ? 14.999 0.168 -9.709 1.00 94.62 87 GLU A CA 1
ATOM 688 C C . GLU A 1 87 ? 14.726 0.853 -8.366 1.00 94.62 87 GLU A C 1
ATOM 690 O O . GLU A 1 87 ? 15.666 1.125 -7.611 1.00 94.62 87 GLU A O 1
ATOM 695 N N . ARG A 1 88 ? 13.461 1.189 -8.086 1.00 92.88 88 ARG A N 1
ATOM 696 C CA . ARG A 1 88 ? 13.099 2.105 -6.994 1.00 92.88 88 ARG A CA 1
ATOM 697 C C . ARG A 1 88 ? 12.662 1.416 -5.715 1.00 92.88 88 ARG A C 1
ATOM 699 O O . ARG A 1 88 ? 12.848 2.013 -4.652 1.00 92.88 88 ARG A O 1
ATOM 706 N N . PHE A 1 89 ? 12.130 0.195 -5.780 1.00 93.50 89 PHE A N 1
ATOM 707 C CA . PHE A 1 89 ? 11.477 -0.421 -4.621 1.00 93.50 89 PHE A CA 1
ATOM 708 C C . PHE A 1 89 ? 11.989 -1.819 -4.271 1.00 93.50 89 PHE A C 1
ATOM 710 O O . PHE A 1 89 ? 12.186 -2.086 -3.086 1.00 93.50 89 PHE A O 1
ATOM 717 N N . THR A 1 90 ? 12.238 -2.693 -5.249 1.00 95.88 90 THR A N 1
ATOM 718 C CA . THR A 1 90 ? 12.387 -4.137 -4.975 1.00 95.88 90 THR A CA 1
ATOM 719 C C . THR A 1 90 ? 13.816 -4.664 -5.134 1.00 95.88 90 THR A C 1
ATOM 721 O O . THR A 1 90 ? 14.282 -5.396 -4.265 1.00 95.88 90 THR A O 1
ATOM 724 N N . ALA A 1 91 ? 14.560 -4.241 -6.164 1.00 96.38 91 ALA A N 1
ATOM 725 C CA . ALA A 1 91 ? 15.954 -4.648 -6.407 1.00 96.38 91 ALA A CA 1
ATOM 726 C C . ALA A 1 91 ? 16.955 -3.499 -6.210 1.00 96.38 91 ALA A C 1
ATOM 728 O O . ALA A 1 91 ? 18.067 -3.509 -6.746 1.00 96.38 91 ALA A O 1
ATOM 729 N N . THR A 1 92 ? 16.590 -2.490 -5.420 1.00 94.50 92 THR A N 1
ATOM 730 C CA . THR A 1 92 ? 17.371 -1.254 -5.238 1.00 94.50 92 THR A CA 1
ATOM 731 C C . THR A 1 92 ? 18.833 -1.522 -4.853 1.00 94.50 92 THR A C 1
ATOM 733 O O . THR A 1 92 ? 19.740 -0.867 -5.370 1.00 94.50 92 THR A O 1
ATOM 736 N N . GLN A 1 93 ? 19.093 -2.524 -4.004 1.00 92.75 93 GLN A N 1
ATOM 737 C CA . GLN A 1 93 ? 20.447 -2.929 -3.602 1.00 92.75 93 GLN A CA 1
ATOM 738 C C . GLN A 1 93 ? 21.307 -3.477 -4.752 1.00 92.75 93 GLN A C 1
ATOM 740 O O . GLN A 1 93 ? 22.536 -3.366 -4.701 1.00 92.75 93 GLN A O 1
ATOM 745 N N . LEU A 1 94 ? 20.679 -4.057 -5.780 1.00 90.31 94 LEU A N 1
ATOM 746 C CA . LEU A 1 94 ? 21.345 -4.585 -6.970 1.00 90.31 94 LEU A CA 1
ATOM 747 C C . LEU A 1 94 ? 21.605 -3.465 -7.978 1.00 90.31 94 LEU A C 1
ATOM 749 O O . LEU A 1 94 ? 22.728 -3.341 -8.468 1.00 90.31 94 LEU A O 1
ATOM 753 N N . ILE A 1 95 ? 20.600 -2.617 -8.218 1.00 90.62 95 ILE A N 1
ATOM 754 C CA . ILE A 1 95 ? 20.660 -1.523 -9.198 1.00 90.62 95 ILE A CA 1
ATOM 755 C C . ILE A 1 95 ? 21.544 -0.363 -8.721 1.00 90.62 95 ILE A C 1
ATOM 757 O O . ILE A 1 95 ? 22.247 0.257 -9.515 1.00 90.62 95 ILE A O 1
ATOM 761 N N . LYS A 1 96 ? 21.567 -0.094 -7.410 1.00 91.75 96 LYS A N 1
ATOM 762 C CA . LYS A 1 96 ? 22.435 0.909 -6.766 1.00 91.75 96 LYS A CA 1
ATOM 763 C C . LYS A 1 96 ? 22.261 2.332 -7.310 1.00 91.75 96 LYS A C 1
ATOM 765 O O . LYS A 1 96 ? 23.221 3.099 -7.363 1.00 91.75 96 LYS A O 1
ATOM 770 N N . ALA A 1 97 ? 21.026 2.711 -7.641 1.00 91.62 97 ALA A N 1
ATOM 771 C CA . ALA A 1 97 ? 20.698 4.028 -8.196 1.00 91.62 97 ALA A CA 1
ATOM 772 C C . ALA A 1 97 ? 21.045 5.217 -7.265 1.00 91.62 97 ALA A C 1
ATOM 774 O O . ALA A 1 97 ? 21.135 6.356 -7.721 1.00 91.62 97 ALA A O 1
ATOM 775 N N . TRP A 1 98 ? 21.271 4.983 -5.964 1.00 93.88 98 TRP A N 1
ATOM 776 C CA . TRP A 1 98 ? 21.794 5.978 -5.018 1.00 93.88 98 TRP A CA 1
ATOM 777 C C . TRP A 1 98 ? 22.766 5.344 -4.006 1.00 93.88 98 TRP A C 1
ATOM 779 O O . TRP A 1 98 ? 22.668 4.145 -3.735 1.00 93.88 98 TRP A O 1
ATOM 789 N N . PRO A 1 99 ? 23.670 6.120 -3.362 1.00 95.62 99 PRO A N 1
ATOM 790 C CA . PRO A 1 99 ? 24.746 5.562 -2.529 1.00 95.62 99 PRO A CA 1
ATOM 791 C C . PRO A 1 99 ? 24.293 4.637 -1.390 1.00 95.62 99 PRO A C 1
ATOM 793 O O . PRO A 1 99 ? 25.007 3.711 -1.022 1.00 95.62 99 PRO A O 1
ATOM 796 N N . LYS A 1 100 ? 23.104 4.876 -0.825 1.00 95.88 100 LYS A N 1
ATOM 797 C CA . LYS A 1 100 ? 22.544 4.080 0.282 1.00 95.88 100 LYS A CA 1
ATOM 798 C C . LYS A 1 100 ? 21.643 2.930 -0.175 1.00 95.88 100 LYS A C 1
ATOM 800 O O . LYS A 1 100 ? 21.181 2.178 0.674 1.00 95.88 100 LYS A O 1
ATOM 805 N N . ALA A 1 101 ? 21.409 2.764 -1.477 1.00 94.88 101 ALA A N 1
ATOM 806 C CA . ALA A 1 101 ? 20.545 1.707 -2.003 1.00 94.88 101 ALA A CA 1
ATOM 807 C C . ALA A 1 101 ? 21.047 0.310 -1.605 1.00 94.88 101 ALA A C 1
ATOM 809 O O . ALA A 1 101 ? 20.256 -0.578 -1.318 1.00 94.88 101 ALA A O 1
ATOM 810 N N . VAL A 1 102 ? 22.366 0.147 -1.458 1.00 94.06 102 VAL A N 1
ATOM 811 C CA . VAL A 1 102 ? 23.009 -1.085 -0.964 1.00 94.06 102 VAL A CA 1
ATOM 812 C C . VAL A 1 102 ? 22.547 -1.529 0.431 1.00 94.06 102 VAL A C 1
ATOM 814 O O . VAL A 1 102 ? 22.794 -2.665 0.813 1.00 94.06 102 VAL A O 1
ATOM 817 N N . LEU A 1 103 ? 21.901 -0.651 1.207 1.00 95.19 103 LEU A N 1
ATOM 818 C CA . LEU A 1 103 ? 21.378 -0.969 2.540 1.00 95.19 103 LEU A CA 1
ATOM 819 C C . LEU A 1 103 ? 19.958 -1.560 2.501 1.00 95.19 103 LEU A C 1
ATOM 821 O O . LEU A 1 103 ? 19.445 -1.985 3.533 1.00 95.19 103 LEU A O 1
ATOM 825 N N . HIS A 1 104 ? 19.313 -1.598 1.334 1.00 93.56 104 HIS A N 1
ATOM 826 C CA . HIS A 1 104 ? 17.956 -2.113 1.161 1.00 93.56 104 HIS A CA 1
ATOM 827 C C . HIS A 1 104 ? 17.988 -3.634 0.953 1.00 93.56 104 HIS A C 1
ATOM 829 O O . HIS A 1 104 ? 17.806 -4.138 -0.151 1.00 93.56 104 HIS A O 1
ATOM 835 N N . THR A 1 105 ? 18.251 -4.371 2.032 1.00 93.12 105 THR A N 1
ATOM 836 C CA . THR A 1 105 ? 18.562 -5.812 1.981 1.00 93.12 105 THR A CA 1
ATOM 837 C C . THR A 1 105 ? 17.410 -6.731 2.388 1.00 93.12 105 THR A C 1
ATOM 839 O O . THR A 1 105 ? 17.592 -7.941 2.453 1.00 93.12 105 THR A O 1
ATOM 842 N N . GLN A 1 106 ? 16.245 -6.174 2.727 1.00 94.62 106 GLN A N 1
ATOM 843 C CA . GLN A 1 106 ? 15.141 -6.915 3.357 1.00 94.62 106 GLN A CA 1
ATOM 844 C C . GLN A 1 106 ? 14.017 -7.300 2.385 1.00 94.62 106 GLN A C 1
ATOM 846 O O . GLN A 1 106 ? 12.993 -7.828 2.819 1.00 94.62 106 GLN A O 1
ATOM 851 N N . TRP A 1 107 ? 14.183 -7.029 1.087 1.00 95.00 107 TRP A N 1
ATOM 852 C CA . TRP A 1 107 ? 13.245 -7.521 0.084 1.00 95.00 107 TRP A CA 1
ATOM 853 C C . TRP A 1 107 ? 13.337 -9.058 -0.003 1.00 95.00 107 TRP A C 1
ATOM 855 O O . TRP A 1 107 ? 14.453 -9.584 -0.015 1.00 95.00 107 TRP A O 1
ATOM 865 N N . PRO A 1 108 ? 12.212 -9.796 -0.036 1.00 94.12 108 PRO A N 1
ATOM 866 C CA . PRO A 1 108 ? 12.252 -11.243 -0.207 1.00 94.12 108 PRO A CA 1
ATOM 867 C C . PRO A 1 108 ? 12.613 -11.616 -1.652 1.00 94.12 108 PRO A C 1
ATOM 869 O O . PRO A 1 108 ? 12.078 -11.045 -2.597 1.00 94.12 108 PRO A O 1
ATOM 872 N N . GLY A 1 109 ? 13.497 -12.599 -1.834 1.00 92.44 109 GLY A N 1
ATOM 873 C CA . GLY A 1 109 ? 14.029 -12.933 -3.161 1.00 92.44 109 GLY A CA 1
ATOM 874 C C . GLY A 1 109 ? 15.074 -11.918 -3.637 1.00 92.44 109 GLY A C 1
ATOM 875 O O . GLY A 1 109 ? 15.702 -11.239 -2.823 1.00 92.44 109 GLY A O 1
ATOM 876 N N . ASN A 1 110 ? 15.299 -11.830 -4.951 1.00 93.25 110 ASN A N 1
ATOM 877 C CA . ASN A 1 110 ? 16.238 -10.843 -5.515 1.00 93.25 110 ASN A CA 1
ATOM 878 C C . ASN A 1 110 ? 15.563 -9.512 -5.912 1.00 93.25 110 ASN A C 1
ATOM 880 O O . ASN A 1 110 ? 16.255 -8.506 -6.067 1.00 93.25 110 ASN A O 1
ATOM 884 N N . GLY A 1 111 ? 14.229 -9.511 -6.016 1.00 95.31 111 GLY A N 1
ATOM 885 C CA . GLY A 1 111 ? 13.410 -8.342 -6.333 1.00 95.31 111 GLY A CA 1
ATOM 886 C C . GLY A 1 111 ? 13.417 -7.901 -7.794 1.00 95.31 111 GLY A C 1
ATOM 887 O O . GLY A 1 111 ? 12.902 -6.823 -8.075 1.00 95.31 111 GLY A O 1
ATOM 888 N N . SER A 1 112 ? 13.982 -8.693 -8.699 1.00 96.62 112 SER A N 1
ATOM 889 C CA . SER A 1 112 ? 14.030 -8.421 -10.137 1.00 96.62 112 SER A CA 1
ATOM 890 C C . SER A 1 112 ? 12.871 -9.074 -10.890 1.00 96.62 112 SER A C 1
ATOM 892 O O . SER A 1 112 ? 12.298 -10.058 -10.424 1.00 96.62 112 SER A O 1
ATOM 894 N N . VAL A 1 113 ? 12.559 -8.572 -12.088 1.00 96.75 113 VAL A N 1
ATOM 895 C CA . VAL A 1 113 ? 11.568 -9.192 -12.990 1.00 96.75 113 VAL A CA 1
ATOM 896 C C . VAL A 1 113 ? 11.856 -10.684 -13.200 1.00 96.75 113 VAL A C 1
ATOM 898 O O . VAL A 1 113 ? 12.985 -11.068 -13.519 1.00 96.75 113 VAL A O 1
ATOM 901 N N . GLY A 1 114 ? 10.828 -11.527 -13.055 1.00 96.12 114 GLY A N 1
ATOM 902 C CA . GLY A 1 114 ? 10.937 -12.986 -13.156 1.00 96.12 114 GLY A CA 1
ATOM 903 C C . GLY A 1 114 ? 11.260 -13.695 -11.836 1.00 96.12 114 GLY A C 1
ATOM 904 O O . GLY A 1 114 ? 11.216 -14.926 -11.780 1.00 96.12 114 GLY A O 1
ATOM 905 N N . ASP A 1 115 ? 11.576 -12.959 -10.765 1.00 96.75 115 ASP A N 1
ATOM 906 C CA . ASP A 1 115 ? 11.523 -13.499 -9.407 1.00 96.75 115 ASP A CA 1
ATOM 907 C C . ASP A 1 115 ? 10.049 -13.657 -8.984 1.00 96.75 115 ASP A C 1
ATOM 909 O O . ASP A 1 115 ? 9.282 -12.695 -9.086 1.00 96.75 115 ASP A O 1
ATOM 913 N N . PRO A 1 116 ? 9.621 -14.830 -8.476 1.00 96.38 116 PRO A N 1
ATOM 914 C CA . PRO A 1 116 ? 8.214 -15.061 -8.146 1.00 96.38 116 PRO A CA 1
ATOM 915 C C . PRO A 1 116 ? 7.626 -14.073 -7.130 1.00 96.38 116 PRO A C 1
ATOM 917 O O . PRO A 1 116 ? 6.428 -13.796 -7.174 1.00 96.38 116 PRO A O 1
ATOM 920 N N . VAL A 1 117 ? 8.442 -13.542 -6.212 1.00 96.81 117 VAL A N 1
ATOM 921 C CA . VAL A 1 117 ? 8.003 -12.562 -5.210 1.00 96.81 117 VAL A CA 1
ATOM 922 C C . VAL A 1 117 ? 7.798 -11.197 -5.859 1.00 96.81 117 VAL A C 1
ATOM 924 O O . VAL A 1 117 ? 6.809 -10.521 -5.565 1.00 96.81 117 VAL A O 1
ATOM 927 N N . PHE A 1 118 ? 8.706 -10.791 -6.752 1.00 97.19 118 PHE A N 1
ATOM 928 C CA . PHE A 1 118 ? 8.537 -9.569 -7.537 1.00 97.19 118 PHE A CA 1
ATOM 929 C C . PHE A 1 118 ? 7.294 -9.649 -8.425 1.00 97.19 118 PHE A C 1
ATOM 931 O O . PHE A 1 118 ? 6.466 -8.741 -8.393 1.00 97.19 118 PHE A O 1
ATOM 938 N N . ASP A 1 119 ? 7.136 -10.738 -9.178 1.00 96.12 119 ASP A N 1
ATOM 939 C CA . ASP A 1 119 ? 6.031 -10.891 -10.125 1.00 96.12 119 ASP A CA 1
ATOM 940 C C . ASP A 1 119 ? 4.676 -10.880 -9.397 1.00 96.12 119 ASP A C 1
ATOM 942 O O . ASP A 1 119 ? 3.738 -10.210 -9.836 1.00 96.12 119 ASP A O 1
ATOM 946 N N . ALA A 1 120 ? 4.581 -11.546 -8.238 1.00 94.50 120 ALA A N 1
ATOM 947 C CA . ALA A 1 120 ? 3.388 -11.506 -7.392 1.00 94.50 120 ALA A CA 1
ATOM 948 C C . ALA A 1 120 ? 3.103 -10.097 -6.845 1.00 94.50 120 ALA A C 1
ATOM 950 O O . ALA A 1 120 ? 1.952 -9.657 -6.846 1.00 94.50 120 ALA A O 1
ATOM 951 N N . PHE A 1 121 ? 4.137 -9.371 -6.404 1.00 95.38 121 PHE A N 1
ATOM 952 C CA . PHE A 1 121 ? 4.000 -7.986 -5.951 1.00 95.38 121 PHE A CA 1
ATOM 953 C C . PHE A 1 121 ? 3.505 -7.065 -7.073 1.00 95.38 121 PHE A C 1
ATOM 955 O O . PHE A 1 121 ? 2.537 -6.328 -6.882 1.00 95.38 121 PHE A O 1
ATOM 962 N N . TYR A 1 122 ? 4.143 -7.121 -8.245 1.00 95.94 122 TYR A N 1
ATOM 963 C CA . TYR A 1 122 ? 3.816 -6.259 -9.378 1.00 95.94 122 TYR A CA 1
ATOM 964 C C . TYR A 1 122 ? 2.415 -6.548 -9.929 1.00 95.94 122 TYR A C 1
ATOM 966 O O . TYR A 1 122 ? 1.682 -5.614 -10.252 1.00 95.94 122 TYR A O 1
ATOM 974 N N . ALA A 1 123 ? 1.990 -7.817 -9.953 1.00 93.69 123 ALA A N 1
ATOM 975 C CA . ALA A 1 123 ? 0.636 -8.207 -10.352 1.00 93.69 123 ALA A CA 1
ATOM 976 C C . ALA A 1 123 ? -0.465 -7.638 -9.435 1.00 93.69 123 ALA A C 1
ATOM 978 O O . ALA A 1 123 ? -1.614 -7.520 -9.858 1.00 93.69 123 ALA A O 1
ATOM 979 N N . GLY A 1 124 ? -0.127 -7.281 -8.192 1.00 92.50 124 GLY A N 1
ATOM 980 C CA . GLY A 1 124 ? -1.028 -6.604 -7.259 1.00 92.50 124 GLY A CA 1
ATOM 981 C C . GLY A 1 124 ? -1.051 -5.076 -7.387 1.00 92.50 124 GLY A C 1
ATOM 982 O O . GLY A 1 124 ? -1.815 -4.428 -6.669 1.00 92.50 124 GLY A O 1
ATOM 983 N N . SER A 1 125 ? -0.216 -4.490 -8.251 1.00 94.81 125 SER A N 1
ATOM 984 C CA . SER A 1 125 ? -0.224 -3.049 -8.509 1.00 94.81 125 SER A CA 1
ATOM 985 C C . SER A 1 125 ? -1.437 -2.632 -9.346 1.00 94.81 125 SER A C 1
ATOM 987 O O . SER A 1 125 ? -2.025 -3.424 -10.084 1.00 94.81 125 SER A O 1
ATOM 989 N N . VAL A 1 126 ? -1.839 -1.372 -9.213 1.00 95.88 126 VAL A N 1
ATOM 990 C CA . VAL A 1 126 ? -3.027 -0.812 -9.870 1.00 95.88 126 VAL A CA 1
ATOM 991 C C . VAL A 1 126 ? -2.743 0.590 -10.417 1.00 95.88 126 VAL A C 1
ATOM 993 O O . VAL A 1 126 ? -1.890 1.294 -9.871 1.00 95.88 126 VAL A O 1
ATOM 996 N N . PRO A 1 127 ? -3.470 1.052 -11.450 1.00 95.88 127 PRO A N 1
ATOM 997 C CA . PRO A 1 127 ? -3.336 2.420 -11.935 1.00 95.88 127 PRO A CA 1
ATOM 998 C C . PRO A 1 127 ? -3.665 3.469 -10.864 1.00 95.88 127 PRO A C 1
ATOM 1000 O O . PRO A 1 127 ? -4.500 3.260 -9.985 1.00 95.88 127 PRO A O 1
ATOM 1003 N N . SER A 1 128 ? -3.007 4.618 -10.957 1.00 95.69 128 SER A N 1
ATOM 1004 C CA . SER A 1 128 ? -3.133 5.786 -10.083 1.00 95.69 128 SER A CA 1
ATOM 1005 C C . SER A 1 128 ? -3.493 7.010 -10.895 1.00 95.69 128 SER A C 1
ATOM 1007 O O . SER A 1 128 ? -3.048 7.102 -12.026 1.00 95.69 128 SER A O 1
ATOM 1009 N N . LEU A 1 129 ? -4.210 7.987 -10.332 1.00 96.50 129 LEU A N 1
ATOM 1010 C CA . LEU A 1 129 ? -4.402 9.270 -11.021 1.00 96.50 129 LEU A CA 1
ATOM 1011 C C . LEU A 1 129 ? -3.048 9.883 -11.407 1.00 96.50 129 LEU A C 1
ATOM 1013 O O . LEU A 1 129 ? -2.157 9.968 -10.563 1.00 96.50 129 LEU A O 1
ATOM 1017 N N . HIS A 1 130 ? -2.931 10.337 -12.655 1.00 95.81 130 HIS A N 1
ATOM 1018 C CA . HIS A 1 130 ? -1.730 10.988 -13.186 1.00 95.81 130 HIS A CA 1
ATOM 1019 C C . HIS A 1 130 ? -1.384 12.269 -12.408 1.00 95.81 130 HIS A C 1
ATOM 1021 O O . HIS A 1 130 ? -0.223 12.602 -12.192 1.00 95.81 130 HIS A O 1
ATOM 1027 N N . SER A 1 131 ? -2.405 13.012 -11.966 1.00 94.69 131 SER A N 1
ATOM 1028 C CA . SER A 1 131 ? -2.215 14.264 -11.233 1.00 94.69 131 SER A CA 1
ATOM 1029 C C . SER A 1 131 ? -2.058 14.033 -9.730 1.00 94.69 131 SER A C 1
ATOM 1031 O O . SER A 1 131 ? -3.040 13.802 -9.015 1.00 94.69 131 SER A O 1
ATOM 1033 N N . ASP A 1 132 ? -0.836 14.226 -9.229 1.00 93.19 132 ASP A N 1
ATOM 1034 C CA . ASP A 1 132 ? -0.539 14.230 -7.790 1.00 93.19 132 ASP A CA 1
ATOM 1035 C C . ASP A 1 132 ? -1.377 15.260 -7.023 1.00 93.19 132 ASP A C 1
ATOM 1037 O O . ASP A 1 132 ? -1.811 14.999 -5.899 1.00 93.19 132 ASP A O 1
ATOM 1041 N N . LEU A 1 133 ? -1.645 16.425 -7.628 1.00 95.38 133 LEU A N 1
ATOM 1042 C CA . LEU A 1 133 ? -2.493 17.457 -7.031 1.00 95.38 133 LEU A CA 1
ATOM 1043 C C . LEU A 1 133 ? -3.922 16.942 -6.842 1.00 95.38 133 LEU A C 1
ATOM 1045 O O . LEU A 1 133 ? -4.466 17.049 -5.744 1.00 95.38 133 LEU A O 1
ATOM 1049 N N . THR A 1 134 ? -4.518 16.360 -7.885 1.00 95.00 134 THR A N 1
ATOM 1050 C CA . THR A 1 134 ? -5.877 15.808 -7.809 1.00 95.00 134 THR A CA 1
ATOM 1051 C C . THR A 1 134 ? -5.951 14.680 -6.783 1.00 95.00 134 THR A C 1
ATOM 1053 O O . THR A 1 134 ? -6.835 14.706 -5.924 1.00 95.00 134 THR A O 1
ATOM 1056 N N . SER A 1 135 ? -4.998 13.738 -6.805 1.00 95.50 135 SER A N 1
ATOM 1057 C CA . SER A 1 135 ? -4.923 12.656 -5.813 1.00 95.50 135 SER A CA 1
ATOM 1058 C C . SER A 1 135 ? -4.821 13.216 -4.390 1.00 95.50 135 SER A C 1
ATOM 1060 O O . SER A 1 135 ? -5.584 12.812 -3.514 1.00 95.50 135 SER A O 1
ATOM 1062 N N . SER A 1 136 ? -3.941 14.200 -4.171 1.00 95.75 136 SER A N 1
ATOM 1063 C CA . SER A 1 136 ? -3.712 14.834 -2.864 1.00 95.75 136 SER A CA 1
ATOM 1064 C C . SER A 1 136 ? -4.939 15.586 -2.345 1.00 95.75 136 SER A C 1
ATOM 1066 O O . SER A 1 136 ? -5.247 15.531 -1.155 1.00 95.75 136 SER A O 1
ATOM 1068 N N . LEU A 1 137 ? -5.668 16.286 -3.218 1.00 96.62 137 LEU A N 1
ATOM 1069 C CA . LEU A 1 137 ? -6.896 16.987 -2.839 1.00 96.62 137 LEU A CA 1
ATOM 1070 C C . LEU A 1 137 ? -8.008 16.005 -2.460 1.00 96.62 137 LEU A C 1
ATOM 1072 O O . LEU A 1 137 ? -8.674 16.210 -1.443 1.00 96.62 137 LEU A O 1
ATOM 1076 N N . LYS A 1 138 ? -8.175 14.926 -3.234 1.00 96.50 138 LYS A N 1
ATOM 1077 C CA . LYS A 1 138 ? -9.179 13.893 -2.955 1.00 96.50 138 LYS A CA 1
ATOM 1078 C C . LYS A 1 138 ? -8.880 13.160 -1.646 1.00 96.50 138 LYS A C 1
ATOM 1080 O O . LYS A 1 138 ? -9.769 13.070 -0.802 1.00 96.50 138 LYS A O 1
ATOM 1085 N N . ILE A 1 139 ? -7.638 12.708 -1.427 1.00 96.62 139 ILE A N 1
ATOM 1086 C CA . ILE A 1 139 ? -7.273 12.025 -0.174 1.00 96.62 139 ILE A CA 1
ATOM 1087 C C . ILE A 1 139 ? -7.339 12.961 1.032 1.00 96.62 139 ILE A C 1
ATOM 1089 O O . ILE A 1 139 ? -7.766 12.536 2.098 1.00 96.62 139 ILE A O 1
ATOM 1093 N N . LYS A 1 140 ? -6.999 14.249 0.879 1.00 97.00 140 LYS A N 1
ATOM 1094 C CA . LYS A 1 140 ? -7.173 15.231 1.954 1.00 97.00 140 LYS A CA 1
ATOM 1095 C C . LYS A 1 140 ? -8.646 15.360 2.343 1.00 97.00 140 LYS A C 1
ATOM 1097 O O . LYS A 1 140 ? -8.963 15.283 3.522 1.00 97.00 140 LYS A O 1
ATOM 1102 N N . ALA A 1 141 ? -9.539 15.541 1.370 1.00 96.94 141 ALA A N 1
ATOM 1103 C CA . ALA A 1 141 ? -10.965 15.703 1.640 1.00 96.94 141 ALA A CA 1
ATOM 1104 C C . ALA A 1 141 ? -11.583 14.439 2.265 1.00 96.94 141 ALA A C 1
ATOM 1106 O O . ALA A 1 141 ? -12.199 14.514 3.329 1.00 96.94 141 ALA A O 1
ATOM 1107 N N . ALA A 1 142 ? -11.381 13.278 1.636 1.00 97.19 142 ALA A N 1
ATOM 1108 C CA . ALA A 1 142 ? -11.940 12.015 2.110 1.00 97.19 142 ALA A CA 1
ATOM 1109 C C . ALA A 1 142 ? -11.298 11.553 3.427 1.00 97.19 142 ALA A C 1
ATOM 1111 O O . ALA A 1 142 ? -11.999 11.108 4.332 1.00 97.19 142 ALA A O 1
ATOM 1112 N N . GLY A 1 143 ? -9.979 11.706 3.561 1.00 96.31 143 GLY A N 1
ATOM 1113 C CA . GLY A 1 143 ? -9.228 11.359 4.764 1.00 96.31 143 GLY A CA 1
ATOM 1114 C C . GLY A 1 143 ? -9.621 12.210 5.967 1.00 96.31 143 GLY A C 1
ATOM 1115 O O . GLY A 1 143 ? -9.853 11.657 7.036 1.00 96.31 143 GLY A O 1
ATOM 1116 N N . SER A 1 144 ? -9.778 13.530 5.804 1.00 95.81 144 SER A N 1
ATOM 1117 C CA . SER A 1 144 ? -10.300 14.385 6.880 1.00 95.81 144 SER A CA 1
ATOM 1118 C C . SER A 1 144 ? -11.711 13.971 7.298 1.00 95.81 144 SER A C 1
ATOM 1120 O O . SER A 1 144 ? -11.964 13.828 8.488 1.00 95.81 144 SER A O 1
ATOM 1122 N N . SER A 1 145 ? -12.598 13.688 6.337 1.00 95.50 145 SER A N 1
ATOM 1123 C CA . SER A 1 145 ? -13.949 13.217 6.660 1.00 95.50 145 SER A CA 1
ATOM 1124 C C . SER A 1 145 ? -13.950 11.865 7.379 1.00 95.50 145 SER A C 1
ATOM 1126 O O . SER A 1 145 ? -14.773 11.654 8.267 1.00 95.50 145 SER A O 1
ATOM 1128 N N . LEU A 1 146 ? -13.036 10.956 7.028 1.00 96.38 146 LEU A N 1
ATOM 1129 C CA . LEU A 1 146 ? -12.879 9.693 7.744 1.00 96.38 146 LEU A CA 1
ATOM 1130 C C . LEU A 1 146 ? -12.372 9.922 9.173 1.00 96.38 146 LEU A C 1
ATOM 1132 O O . LEU A 1 146 ? -12.895 9.306 10.093 1.00 96.38 146 LEU A O 1
ATOM 1136 N N . LEU A 1 147 ? -11.400 10.813 9.382 1.00 95.69 147 LEU A N 1
ATOM 1137 C CA . LEU A 1 147 ? -10.920 11.145 10.727 1.00 95.69 147 LEU A CA 1
ATOM 1138 C C . LEU A 1 147 ? -12.045 11.705 11.610 1.00 95.69 147 LEU A C 1
ATOM 1140 O O . LEU A 1 147 ? -12.169 11.290 12.759 1.00 95.69 147 LEU A O 1
ATOM 1144 N N . ASP A 1 148 ? -12.912 12.560 11.060 1.00 94.88 148 ASP A N 1
ATOM 1145 C CA . ASP A 1 148 ? -14.088 13.067 11.778 1.00 94.88 148 ASP A CA 1
ATOM 1146 C C . ASP A 1 148 ? -15.059 11.937 12.183 1.00 94.88 148 ASP A C 1
ATOM 1148 O O . ASP A 1 148 ? -15.694 12.017 13.234 1.00 94.88 148 ASP A O 1
ATOM 1152 N N . GLN A 1 149 ? -15.171 10.876 11.371 1.00 93.44 149 GLN A N 1
ATOM 1153 C CA . GLN A 1 149 ? -16.022 9.708 11.649 1.00 93.44 149 GLN A CA 1
ATOM 1154 C C . GLN A 1 149 ? -15.404 8.731 12.651 1.00 93.44 149 GLN A C 1
ATOM 1156 O O . GLN A 1 149 ? -16.120 8.211 13.503 1.00 93.44 149 GLN A O 1
ATOM 1161 N N . ILE A 1 150 ? -14.095 8.479 12.548 1.00 93.25 150 ILE A N 1
ATOM 1162 C CA . ILE A 1 150 ? -13.348 7.666 13.519 1.00 93.25 150 ILE A CA 1
ATOM 1163 C C . ILE A 1 150 ? -13.450 8.309 14.911 1.00 93.25 150 ILE A C 1
ATOM 1165 O O . ILE A 1 150 ? -13.549 7.604 15.914 1.00 93.25 150 ILE A O 1
ATOM 1169 N N . GLY A 1 151 ? -13.503 9.642 14.959 1.00 81.88 151 GLY A N 1
ATOM 1170 C CA . GLY A 1 151 ? -13.698 10.420 16.173 1.00 81.88 151 GLY A CA 1
ATOM 1171 C C . GLY A 1 151 ? -12.388 10.931 16.769 1.00 81.88 151 GLY A C 1
ATOM 1172 O O . GLY A 1 151 ? -11.289 10.642 16.295 1.00 81.88 151 GLY A O 1
ATOM 1173 N N . VAL A 1 152 ? -12.522 11.753 17.811 1.00 59.00 152 VAL A N 1
ATOM 1174 C CA . VAL A 1 152 ? -11.389 12.381 18.499 1.00 59.00 152 VAL A CA 1
ATOM 1175 C C . VAL A 1 152 ? -10.724 11.367 19.429 1.00 59.00 152 VAL A C 1
ATOM 1177 O O . VAL A 1 152 ? -11.397 10.775 20.274 1.00 59.00 152 VAL A O 1
ATOM 1180 N N . CYS A 1 153 ? -9.411 11.203 19.262 1.00 49.84 153 CYS A N 1
ATOM 1181 C CA . CYS A 1 153 ? -8.496 10.676 20.273 1.00 49.84 153 CYS A CA 1
ATOM 1182 C C . CYS A 1 153 ? -8.615 11.438 21.602 1.00 49.84 153 CYS A C 1
ATOM 1184 O O . CYS A 1 153 ? -8.714 12.688 21.547 1.00 49.84 153 CYS A O 1
#

Radius of gyration: 17.19 Å; chains: 1; bounding box: 46×32×42 Å

pLDDT: mean 94.39, std 6.44, range [49.84, 98.31]

InterPro domains:
  IPR029058 Alpha/Beta hydrolase fold [G3DSA:3.40.50.1820] (1-153)
  IPR029058 Alpha/Beta hydrolase fold [SSF53474] (4-67)

Secondary structure (DSSP, 8-state):
------EEEEE--SS---SS-EEEE--TT--GGGGTB-TTS-B-HHHHHHHTT--EEEEEPTTBTTB---HHHH--EE---HHHHIIIIISHHHH--STTGGG---SSS--STT-HHHHHHHHT---EES-HHHHHHHHHHHHHHHHHHH---

Foldseek 3Di:
DPFLDKDKDKDFAPAAPDPDADEDDDDAQAALVCQQAALVGHGGVVVVVSVVRHIYIGIGGALGDVNNNDCVPQHDWDDDDQVCCQCPPAQVLVNVPDVCSVVVPPHPDNLHPPTSSVVSVRVNTDIDRPDPVSSVVSCVVNVVVVDVVSHDD

Organism: Sphaerobolus stellatus (strain SS14) (NCBI:txid990650)